Protein AF-A0A349V1K7-F1 (afdb_monomer)

Foldseek 3Di:
DDDPDDPVRVVVVVVCVCPDPVVVVVVVLLVVLCVLCVVLVHDPVVSVVCCVPLVDSQLSVLLSVCVSVVHDPVVNVVSSVVSVCVCVVVVVVCVVVVVVVD

Sequence (102 aa):
MIASASASAVNRLAWRDAIGFPSITLLASMTGFGSLVHESGLPFAMAIAVTVGIWGLPGQLALVEMHVAGLSVFFVILGVALANARFLPMVVAFMPLMNEAR

Nearest PDB structures (foldseek):
  6jpi-assembly1_C  TM=4.139E-01  e=8.568E+00  Pseudomonas aeruginosa PAO1

pLDDT: mean 90.11, std 10.63, range [39.16, 96.94]

Solvent-accessible surface area (backbone atoms only — not comparable to full-atom values): 5875 Å² total; per-residue (Å²): 143,79,79,86,69,54,70,68,58,52,50,54,48,51,53,52,60,58,70,27,71,69,42,54,52,48,53,54,52,52,52,50,50,53,50,50,40,56,74,68,72,47,59,69,68,52,57,52,51,42,46,74,71,61,62,47,62,63,23,47,49,41,38,53,55,33,50,75,70,66,51,54,71,66,57,30,53,52,50,22,49,57,50,49,51,72,50,51,64,59,55,59,68,45,51,63,63,62,60,75,76,109

Mean predicted aligned error: 6.38 Å

Secondary structure (DSSP, 8-state):
------HHHHHHHHHHHHSSHHHHHHHHHHHHHHHHHHHTT--HHHHHHHHHHH--HHHHHHHHHH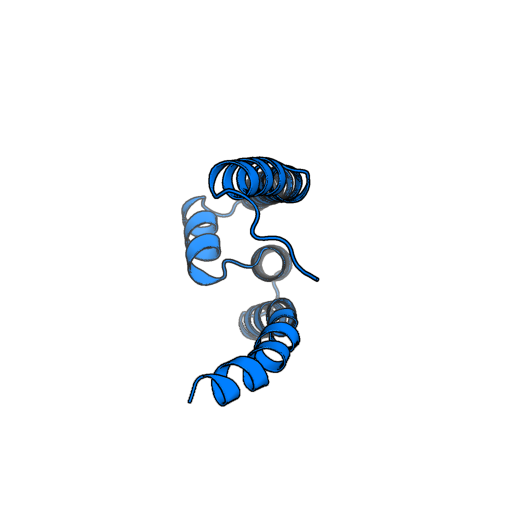HHTT--HHHHHHHHHHHHHTTHHHHHHHHHHHHHT-

Radius of gyration: 18.79 Å; Cα contacts (8 Å, |Δi|>4): 51; chains: 1; bounding box: 49×24×49 Å

Structure (mmCIF, N/CA/C/O backbone):
data_AF-A0A349V1K7-F1
#
_entry.id   AF-A0A349V1K7-F1
#
loop_
_atom_site.group_PDB
_atom_site.id
_atom_site.type_symbol
_atom_site.label_atom_id
_atom_site.label_alt_id
_atom_site.label_comp_id
_atom_site.label_asym_id
_atom_site.label_entity_id
_atom_site.label_seq_id
_atom_site.pdbx_PDB_ins_code
_atom_site.Cartn_x
_atom_site.Cartn_y
_atom_site.Cartn_z
_atom_site.occupancy
_atom_site.B_iso_or_equiv
_atom_site.auth_seq_id
_atom_site.auth_comp_id
_atom_site.auth_asym_id
_atom_site.auth_atom_id
_atom_site.pdbx_PDB_model_num
ATOM 1 N N . MET A 1 1 ? 21.602 -0.960 -31.751 1.00 39.16 1 MET A N 1
ATOM 2 C CA . MET A 1 1 ? 22.808 -0.484 -31.038 1.00 39.16 1 MET A CA 1
ATOM 3 C C . MET A 1 1 ? 22.545 -0.562 -29.534 1.00 39.16 1 MET A C 1
ATOM 5 O O . MET A 1 1 ? 22.335 0.454 -28.895 1.00 39.16 1 MET A O 1
ATOM 9 N N . ILE A 1 2 ? 22.469 -1.771 -28.972 1.00 44.38 2 ILE A N 1
ATOM 10 C CA . ILE A 1 2 ? 22.389 -1.987 -27.520 1.00 44.38 2 ILE A CA 1
ATOM 11 C C . ILE A 1 2 ? 23.522 -2.961 -27.227 1.00 44.38 2 ILE A C 1
ATOM 13 O O . ILE A 1 2 ? 23.456 -4.128 -27.603 1.00 44.38 2 ILE A O 1
ATOM 17 N N . ALA A 1 3 ? 24.627 -2.422 -26.722 1.00 52.94 3 ALA A N 1
ATOM 18 C CA . ALA A 1 3 ? 25.815 -3.194 -26.412 1.00 52.94 3 ALA A CA 1
ATOM 19 C C . ALA A 1 3 ? 25.489 -4.205 -25.306 1.00 52.94 3 ALA A C 1
ATOM 21 O O . ALA A 1 3 ? 24.821 -3.866 -24.329 1.00 52.94 3 ALA A O 1
ATOM 22 N N . SER A 1 4 ? 25.976 -5.433 -25.463 1.00 59.19 4 SER A N 1
ATOM 23 C CA . SER A 1 4 ? 25.958 -6.481 -24.447 1.00 59.19 4 SER A CA 1
ATOM 24 C C . SER A 1 4 ? 26.736 -6.010 -23.214 1.00 59.19 4 SER A C 1
ATOM 26 O O . SER A 1 4 ? 27.955 -6.172 -23.131 1.00 59.19 4 SER A O 1
ATOM 28 N N . ALA A 1 5 ? 26.052 -5.365 -22.271 1.00 64.25 5 ALA A N 1
ATOM 29 C CA . ALA A 1 5 ? 26.636 -5.029 -20.984 1.00 64.25 5 ALA A CA 1
ATOM 30 C C . ALA A 1 5 ? 27.062 -6.329 -20.288 1.00 64.25 5 ALA A C 1
ATOM 32 O O . ALA A 1 5 ? 26.287 -7.281 -20.206 1.00 64.25 5 ALA A O 1
ATOM 33 N N . SER A 1 6 ? 28.304 -6.372 -19.800 1.00 79.69 6 SER A N 1
ATOM 34 C CA . SER A 1 6 ? 28.790 -7.489 -18.987 1.00 79.69 6 SER A CA 1
ATOM 35 C C . SER A 1 6 ? 27.843 -7.709 -17.804 1.00 79.69 6 SER A C 1
ATOM 37 O O . SER A 1 6 ? 27.397 -6.739 -17.187 1.00 79.69 6 SER A O 1
ATOM 39 N N . ALA A 1 7 ? 27.541 -8.966 -17.470 1.00 81.62 7 ALA A N 1
ATOM 40 C CA . ALA A 1 7 ? 26.597 -9.323 -16.406 1.00 81.62 7 ALA A CA 1
ATOM 41 C C . ALA A 1 7 ? 26.905 -8.616 -15.068 1.00 81.62 7 ALA A C 1
ATOM 43 O O . ALA A 1 7 ? 25.998 -8.249 -14.325 1.00 81.62 7 ALA A O 1
ATOM 44 N N . SER A 1 8 ? 28.182 -8.335 -14.789 1.00 83.44 8 SER A N 1
ATOM 45 C CA . SER A 1 8 ? 28.606 -7.582 -13.603 1.00 83.44 8 SER A CA 1
ATOM 46 C C . SER A 1 8 ? 28.174 -6.108 -13.623 1.00 83.44 8 SER A C 1
ATOM 48 O O . SER A 1 8 ? 27.824 -5.556 -12.579 1.00 83.44 8 SER A O 1
ATOM 50 N N . ALA A 1 9 ? 28.151 -5.466 -14.794 1.00 86.88 9 ALA A N 1
ATOM 51 C CA . ALA A 1 9 ? 27.696 -4.088 -14.957 1.00 86.88 9 ALA A CA 1
ATOM 52 C C . ALA A 1 9 ? 26.174 -3.977 -14.786 1.00 86.88 9 ALA A C 1
ATOM 54 O O . ALA A 1 9 ? 25.705 -3.056 -14.116 1.00 86.88 9 ALA A O 1
ATOM 55 N N . VAL A 1 10 ? 25.422 -4.946 -15.322 1.00 88.25 10 VAL A N 1
ATOM 56 C CA . VAL A 1 10 ? 23.964 -5.045 -15.137 1.00 88.25 10 VAL A CA 1
ATOM 57 C C . VAL A 1 10 ? 23.629 -5.272 -13.664 1.00 88.25 10 VAL A C 1
ATOM 59 O O . VAL A 1 10 ? 22.813 -4.539 -13.113 1.00 88.25 10 VAL A O 1
ATOM 62 N N . ASN A 1 11 ? 24.323 -6.195 -12.989 1.00 90.81 11 ASN A N 1
ATOM 63 C CA . ASN A 1 11 ? 24.118 -6.448 -11.560 1.00 90.81 11 ASN A CA 1
ATOM 64 C C . ASN A 1 11 ? 24.387 -5.203 -10.711 1.00 90.81 11 ASN A C 1
ATOM 66 O O . ASN A 1 11 ? 23.616 -4.888 -9.809 1.00 90.81 11 ASN A O 1
ATOM 70 N N . ARG A 1 12 ? 25.462 -4.463 -10.998 1.00 89.44 12 ARG A N 1
ATOM 71 C CA . ARG A 1 12 ? 25.788 -3.239 -10.258 1.00 89.44 12 ARG A CA 1
ATOM 72 C C . ARG A 1 12 ? 24.729 -2.147 -10.437 1.00 89.44 12 ARG A C 1
ATOM 74 O O . ARG A 1 12 ? 24.409 -1.463 -9.468 1.00 89.44 12 ARG 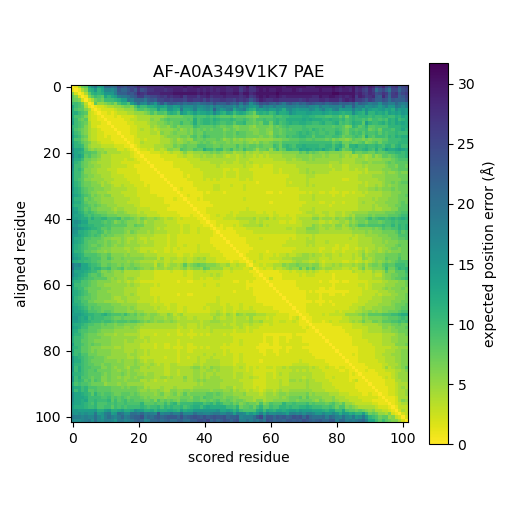A O 1
ATOM 81 N N . LEU A 1 13 ? 24.194 -1.979 -11.647 1.00 89.75 13 LEU A N 1
ATOM 82 C CA . LEU A 1 13 ? 23.101 -1.038 -11.912 1.00 89.75 13 LEU A CA 1
ATOM 83 C C . LEU A 1 13 ? 21.816 -1.472 -11.204 1.00 89.75 13 LEU A C 1
ATOM 85 O O . LEU A 1 13 ? 21.228 -0.665 -10.494 1.00 89.75 13 LEU A O 1
ATOM 89 N N . ALA A 1 14 ? 21.452 -2.753 -11.303 1.00 87.94 14 ALA A N 1
ATOM 90 C CA . ALA A 1 14 ? 20.276 -3.307 -10.640 1.00 87.94 14 ALA A CA 1
ATOM 91 C C . ALA A 1 14 ? 20.320 -3.102 -9.117 1.00 87.94 14 ALA A C 1
ATOM 93 O O . ALA A 1 14 ? 19.338 -2.653 -8.538 1.00 87.94 14 ALA A O 1
ATOM 94 N N . TRP A 1 15 ? 21.464 -3.349 -8.469 1.00 90.25 15 TRP A N 1
ATOM 95 C CA . TRP A 1 15 ? 21.632 -3.096 -7.032 1.00 90.25 15 TRP A CA 1
ATOM 96 C C . TRP A 1 15 ? 21.493 -1.621 -6.665 1.00 90.25 15 TRP A C 1
ATOM 98 O O . TRP A 1 15 ? 20.860 -1.287 -5.664 1.00 90.25 15 TRP A O 1
ATOM 108 N N . ARG A 1 16 ? 22.076 -0.732 -7.473 1.00 88.19 16 ARG A N 1
ATOM 109 C CA . ARG A 1 16 ? 21.982 0.710 -7.243 1.00 88.19 16 ARG A CA 1
ATOM 110 C C . ARG A 1 16 ? 20.546 1.206 -7.391 1.00 88.19 16 ARG A C 1
ATOM 112 O O . ARG A 1 16 ? 20.104 2.012 -6.580 1.00 88.19 16 ARG A O 1
ATOM 119 N N . ASP A 1 17 ? 19.832 0.722 -8.399 1.00 88.31 17 ASP A N 1
ATOM 120 C CA . ASP A 1 17 ? 18.454 1.126 -8.663 1.00 88.31 17 ASP A CA 1
ATOM 121 C C . ASP A 1 17 ? 17.492 0.509 -7.629 1.00 88.31 17 ASP A C 1
ATOM 123 O O . ASP A 1 17 ? 16.561 1.179 -7.185 1.00 88.31 17 ASP A O 1
ATOM 127 N N . ALA A 1 18 ? 17.768 -0.714 -7.156 1.00 87.44 18 ALA A N 1
ATOM 128 C CA . ALA A 1 18 ? 16.993 -1.390 -6.114 1.00 87.44 18 ALA A CA 1
ATOM 129 C C . ALA A 1 18 ? 17.118 -0.739 -4.727 1.00 87.44 18 ALA A C 1
ATOM 131 O O . ALA A 1 18 ? 16.146 -0.738 -3.982 1.00 87.44 18 ALA A O 1
ATOM 132 N N . ILE A 1 19 ? 18.291 -0.198 -4.375 1.00 90.56 19 ILE A N 1
ATOM 133 C CA . ILE A 1 19 ? 18.543 0.497 -3.091 1.00 90.56 19 ILE A CA 1
ATOM 134 C C . ILE A 1 19 ? 18.338 2.021 -3.228 1.00 90.56 19 ILE A C 1
ATOM 136 O O . ILE A 1 19 ? 18.492 2.783 -2.273 1.00 90.56 19 ILE A O 1
ATOM 140 N N . GLY A 1 20 ? 18.005 2.487 -4.431 1.00 89.25 20 GLY A N 1
ATOM 141 C CA . GLY A 1 20 ? 17.854 3.898 -4.735 1.00 89.25 20 GLY A CA 1
ATOM 142 C C . GLY A 1 20 ? 16.655 4.557 -4.048 1.00 89.25 20 GLY A C 1
ATOM 143 O O . GLY A 1 20 ? 16.022 4.058 -3.122 1.00 89.25 20 GLY A O 1
ATOM 144 N N . PHE A 1 21 ? 16.298 5.729 -4.555 1.00 91.44 21 PHE A N 1
ATOM 145 C CA . PHE A 1 21 ? 15.185 6.518 -4.032 1.00 91.44 21 PHE A CA 1
ATOM 146 C C . PHE A 1 21 ? 13.839 5.756 -3.900 1.00 91.44 21 PHE A C 1
ATOM 148 O O . PHE A 1 21 ? 13.142 5.961 -2.899 1.00 91.44 21 PHE A O 1
ATOM 155 N N . PRO A 1 22 ? 13.456 4.847 -4.826 1.00 89.50 22 PRO A N 1
ATOM 156 C CA . PRO A 1 22 ? 12.194 4.112 -4.717 1.00 89.50 22 PRO A CA 1
ATOM 157 C C . PRO A 1 22 ? 12.083 3.221 -3.470 1.00 89.50 22 PRO A C 1
ATOM 159 O O . PRO A 1 22 ? 11.013 3.144 -2.871 1.00 89.50 22 PRO A O 1
ATOM 162 N N . SER A 1 23 ? 13.164 2.570 -3.033 1.00 91.69 23 SER A N 1
ATOM 163 C CA . SER A 1 23 ? 13.116 1.702 -1.848 1.00 91.69 23 SER A CA 1
ATOM 164 C C . SER A 1 23 ? 13.043 2.504 -0.553 1.00 91.69 23 SER A C 1
ATOM 166 O O . SER A 1 23 ? 12.306 2.135 0.357 1.00 91.69 23 SER A O 1
ATOM 168 N N . ILE A 1 24 ? 13.769 3.623 -0.473 1.00 94.06 24 ILE A N 1
ATOM 169 C CA . ILE A 1 24 ? 13.752 4.504 0.704 1.00 94.06 24 ILE A CA 1
ATOM 170 C C . ILE A 1 24 ? 12.354 5.092 0.898 1.00 94.06 24 ILE A C 1
ATOM 172 O O . ILE A 1 24 ? 11.815 5.066 2.003 1.00 94.06 24 ILE A O 1
ATOM 176 N N . THR A 1 25 ? 11.750 5.587 -0.183 1.00 94.06 25 THR A N 1
ATOM 177 C CA . THR A 1 25 ? 10.389 6.135 -0.139 1.00 94.06 25 THR A CA 1
ATOM 178 C C . THR A 1 25 ? 9.368 5.069 0.244 1.00 94.06 25 THR A C 1
ATOM 180 O O . THR A 1 25 ? 8.547 5.323 1.121 1.00 94.06 25 THR A O 1
ATOM 183 N N . LEU A 1 26 ? 9.470 3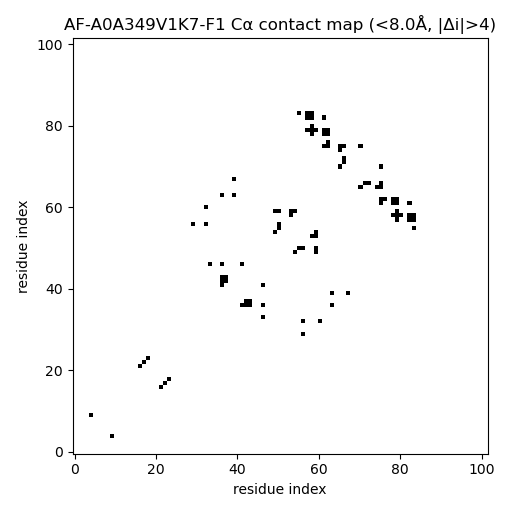.854 -0.307 1.00 92.38 26 LEU A N 1
ATOM 184 C CA . LEU A 1 26 ? 8.618 2.730 0.083 1.00 92.38 26 LEU A CA 1
ATOM 185 C C . LEU A 1 26 ? 8.731 2.404 1.581 1.00 92.38 26 LEU A C 1
ATOM 187 O O . LEU A 1 26 ? 7.708 2.281 2.253 1.00 92.38 26 LEU A O 1
ATOM 191 N N . LEU A 1 27 ? 9.951 2.295 2.118 1.00 93.69 27 LEU A N 1
ATOM 192 C CA . LEU A 1 27 ? 10.183 2.013 3.540 1.00 93.69 27 LEU A CA 1
ATOM 193 C C . LEU A 1 27 ? 9.638 3.121 4.447 1.00 93.69 27 LEU A C 1
ATOM 195 O O . LEU A 1 27 ? 8.996 2.829 5.459 1.00 93.69 27 LEU A O 1
ATOM 199 N N . ALA A 1 28 ? 9.853 4.384 4.075 1.00 95.19 28 ALA A N 1
ATOM 200 C CA . ALA A 1 28 ? 9.318 5.527 4.807 1.00 95.19 28 ALA A CA 1
ATOM 201 C C . ALA A 1 28 ? 7.781 5.507 4.812 1.00 95.19 28 ALA A C 1
ATOM 203 O O . ALA A 1 28 ? 7.161 5.666 5.863 1.00 95.19 28 ALA A O 1
ATOM 204 N N . SER A 1 29 ? 7.157 5.238 3.662 1.00 94.44 29 SER A N 1
ATOM 205 C CA . SER A 1 29 ? 5.701 5.149 3.553 1.00 94.44 29 SER A CA 1
ATOM 206 C C . SER A 1 29 ? 5.111 3.969 4.331 1.00 94.44 29 SER A C 1
ATOM 208 O O . SER A 1 29 ? 4.097 4.136 5.002 1.00 94.44 29 SER A O 1
ATOM 210 N N . MET A 1 30 ? 5.749 2.795 4.295 1.00 94.38 30 MET A N 1
ATOM 211 C CA . MET A 1 30 ? 5.316 1.622 5.068 1.00 94.38 30 MET A CA 1
ATOM 212 C C . MET A 1 30 ? 5.440 1.849 6.577 1.00 94.38 30 MET A C 1
ATOM 214 O O . MET A 1 30 ? 4.547 1.478 7.334 1.00 94.38 30 MET A O 1
ATOM 218 N N . THR A 1 31 ? 6.512 2.512 7.017 1.00 94.88 31 THR A N 1
ATOM 219 C CA . THR A 1 31 ? 6.666 2.927 8.420 1.00 94.88 31 THR A CA 1
ATOM 220 C C . THR A 1 31 ? 5.558 3.899 8.828 1.00 94.88 31 THR A C 1
ATOM 222 O O . THR A 1 31 ? 4.943 3.723 9.878 1.00 94.88 31 THR A O 1
ATOM 225 N N . GLY A 1 32 ? 5.249 4.881 7.973 1.00 94.44 32 GLY A N 1
ATOM 226 C CA . GLY A 1 32 ? 4.143 5.816 8.188 1.00 94.44 32 GLY A CA 1
ATOM 227 C C . GLY A 1 32 ? 2.787 5.114 8.307 1.00 94.44 32 GLY A C 1
ATOM 228 O O . GLY A 1 32 ? 2.019 5.416 9.214 1.00 94.44 32 GLY A O 1
ATOM 229 N N . PHE A 1 33 ? 2.523 4.115 7.463 1.00 95.44 33 PHE A N 1
ATOM 230 C CA . PHE A 1 33 ? 1.326 3.279 7.577 1.00 95.44 33 PHE A CA 1
ATOM 231 C C . PHE A 1 33 ? 1.273 2.517 8.907 1.00 95.44 33 PHE A C 1
ATOM 233 O O . PHE A 1 33 ? 0.233 2.496 9.558 1.00 95.44 33 PHE A O 1
ATOM 240 N N . GLY A 1 34 ? 2.390 1.934 9.349 1.00 93.94 34 GLY A N 1
ATOM 241 C CA . GLY A 1 34 ? 2.467 1.277 10.656 1.00 93.94 34 GLY A CA 1
ATOM 242 C C . GLY A 1 34 ? 2.122 2.221 11.814 1.00 93.94 34 GLY A C 1
ATOM 243 O O . GLY A 1 34 ? 1.351 1.845 12.697 1.00 93.94 34 GLY A O 1
ATOM 244 N N . SER A 1 35 ? 2.633 3.457 11.772 1.00 95.06 35 SER A N 1
ATOM 245 C 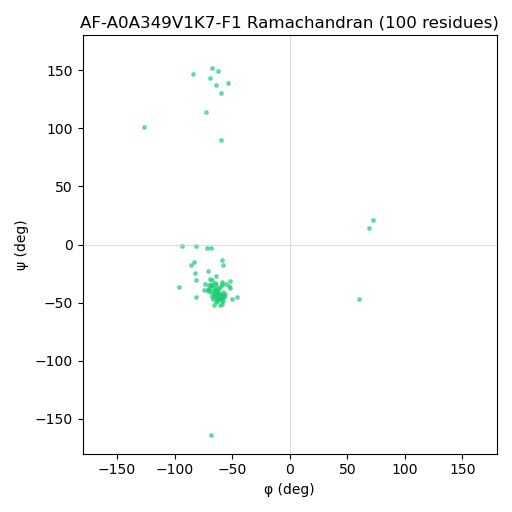CA . SER A 1 35 ? 2.290 4.510 12.738 1.00 95.06 35 SER A CA 1
ATOM 246 C C . SER A 1 35 ? 0.799 4.841 12.709 1.00 95.06 35 SER A C 1
ATOM 248 O O . SER A 1 35 ? 0.163 4.884 13.756 1.00 95.06 35 SER A O 1
ATOM 250 N N . LEU A 1 36 ? 0.221 5.003 11.514 1.00 95.75 36 LEU A N 1
ATOM 251 C CA . LEU A 1 36 ? -1.199 5.305 11.346 1.00 95.75 36 LEU A CA 1
ATOM 252 C C . LEU A 1 36 ? -2.094 4.218 11.949 1.00 95.75 36 LEU A C 1
ATOM 254 O O . LEU A 1 36 ? -3.045 4.528 12.662 1.00 95.75 36 LEU A O 1
ATOM 258 N N . VAL A 1 37 ? -1.803 2.940 11.682 1.00 95.31 37 VAL A N 1
ATOM 259 C CA . VAL A 1 37 ? -2.588 1.831 12.250 1.00 95.31 37 VAL A CA 1
ATOM 260 C C . VAL A 1 37 ? -2.496 1.837 13.777 1.00 95.31 37 VAL A C 1
ATOM 262 O O . VAL A 1 37 ? -3.510 1.632 14.446 1.00 95.31 37 VAL A O 1
ATOM 265 N N . HIS A 1 38 ? -1.304 2.103 14.321 1.00 94.50 38 HIS A N 1
ATOM 266 C CA . HIS A 1 38 ? -1.090 2.195 15.763 1.00 94.50 38 HIS A CA 1
ATOM 267 C C . HIS A 1 38 ? -1.903 3.334 16.397 1.00 94.50 38 HIS A C 1
ATOM 269 O O . HIS A 1 38 ? -2.594 3.105 17.388 1.00 94.50 38 HIS A O 1
ATOM 275 N N . GLU A 1 39 ? -1.882 4.530 15.803 1.00 95.38 39 GLU A N 1
ATOM 276 C CA . GLU A 1 39 ? -2.655 5.691 16.272 1.00 95.38 39 GLU A CA 1
ATOM 277 C C . GLU A 1 39 ? -4.169 5.505 16.108 1.00 95.38 39 GLU A C 1
ATOM 279 O O . GLU A 1 39 ? -4.946 5.972 16.937 1.00 95.38 39 GLU A O 1
ATOM 284 N N . SER A 1 40 ? -4.593 4.754 15.091 1.00 93.31 40 SER A N 1
ATOM 285 C CA . SER A 1 40 ? -6.003 4.421 14.848 1.00 93.31 40 SER A CA 1
ATOM 286 C C . SER A 1 40 ? -6.577 3.415 15.859 1.00 93.31 40 SER A C 1
ATOM 288 O O . SER A 1 40 ? -7.750 3.058 15.771 1.00 93.31 40 SER A O 1
ATOM 290 N N . GLY A 1 41 ? -5.766 2.906 16.796 1.00 92.44 41 GLY A N 1
ATOM 291 C CA . GLY A 1 41 ? -6.183 1.906 17.785 1.00 92.44 41 GLY A CA 1
ATOM 292 C C . GLY A 1 41 ? -6.471 0.522 17.191 1.00 92.44 41 GLY A C 1
ATOM 293 O O . GLY A 1 41 ? -7.071 -0.326 17.854 1.00 92.44 41 GLY A O 1
ATOM 294 N N . LEU A 1 42 ? -6.056 0.278 15.946 1.00 91.94 42 LEU A N 1
ATOM 295 C CA . LEU A 1 42 ? -6.263 -0.990 15.255 1.00 91.94 42 LEU A CA 1
ATOM 296 C C . LEU A 1 42 ? -5.163 -1.997 15.632 1.00 91.94 42 LEU A C 1
ATOM 298 O O . LEU A 1 42 ? -4.010 -1.622 15.864 1.00 91.94 42 LEU A O 1
ATOM 302 N N . PRO 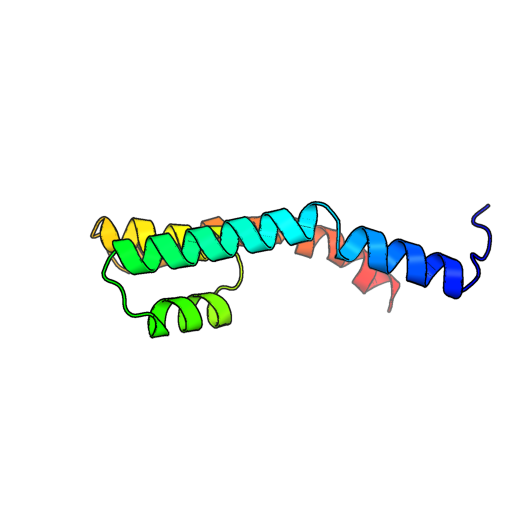A 1 43 ? -5.479 -3.302 15.694 1.00 93.31 43 PRO A N 1
ATOM 303 C CA . PRO A 1 43 ? -4.506 -4.296 16.118 1.00 93.31 43 PRO A CA 1
ATOM 304 C C . PRO A 1 43 ? -3.402 -4.466 15.070 1.00 93.31 43 PRO A C 1
ATOM 306 O O . PRO A 1 43 ? -3.660 -4.506 13.868 1.00 93.31 43 PRO A O 1
ATOM 309 N N . PHE A 1 44 ? -2.168 -4.685 15.526 1.00 91.19 44 PHE A N 1
ATOM 310 C CA . PHE A 1 44 ? -1.015 -4.913 14.645 1.00 91.19 44 PHE A CA 1
ATOM 311 C C . PHE A 1 44 ? -1.225 -6.084 13.665 1.00 91.19 44 PHE A C 1
ATOM 313 O O . PHE A 1 44 ? -0.807 -6.027 12.510 1.00 91.19 44 PHE A O 1
ATOM 320 N N . ALA A 1 45 ? -1.953 -7.122 14.090 1.00 93.81 45 ALA A N 1
ATOM 321 C CA . ALA A 1 45 ? -2.333 -8.235 13.222 1.00 93.81 45 ALA A CA 1
ATOM 322 C C . ALA A 1 45 ? -3.153 -7.784 11.997 1.00 93.81 45 ALA A C 1
ATOM 324 O O . ALA A 1 45 ? -3.003 -8.355 10.919 1.00 93.81 45 ALA A O 1
ATOM 325 N N . MET A 1 46 ? -3.970 -6.733 12.131 1.00 92.31 46 MET A N 1
ATOM 326 C CA . MET A 1 46 ? -4.715 -6.148 11.016 1.00 92.31 46 MET A CA 1
ATOM 327 C C . MET A 1 46 ? -3.781 -5.450 10.026 1.00 92.31 46 MET A C 1
ATOM 329 O O . MET A 1 46 ? -3.958 -5.636 8.826 1.00 92.31 46 MET A O 1
ATOM 333 N N . ALA A 1 47 ? -2.750 -4.730 10.490 1.00 93.12 47 ALA A N 1
ATOM 334 C CA . ALA A 1 47 ? -1.740 -4.141 9.601 1.00 93.12 47 ALA A CA 1
ATOM 335 C C . ALA A 1 47 ? -1.057 -5.214 8.741 1.00 93.12 47 ALA A C 1
ATOM 337 O O . ALA A 1 47 ? -0.919 -5.047 7.527 1.00 93.12 47 ALA A O 1
ATOM 338 N N . ILE A 1 48 ? -0.673 -6.338 9.357 1.00 93.94 48 ILE A N 1
ATOM 339 C CA . ILE A 1 48 ? -0.062 -7.469 8.648 1.00 93.94 48 ILE A CA 1
ATOM 340 C C . ILE A 1 48 ? -1.058 -8.070 7.654 1.00 93.94 48 ILE A C 1
ATOM 342 O O . ILE A 1 48 ? -0.720 -8.236 6.484 1.00 93.94 48 ILE A O 1
ATOM 346 N N . ALA A 1 49 ? -2.288 -8.356 8.088 1.00 93.44 49 ALA A N 1
ATOM 347 C CA . ALA A 1 49 ? -3.315 -8.953 7.236 1.00 93.44 49 ALA A CA 1
ATOM 348 C C . ALA A 1 49 ? -3.627 -8.077 6.013 1.00 93.44 49 ALA A C 1
ATOM 350 O O . ALA A 1 49 ? -3.692 -8.572 4.891 1.00 93.44 49 ALA A O 1
ATOM 351 N N . VAL A 1 50 ? -3.750 -6.765 6.215 1.00 93.81 50 VAL A N 1
ATOM 352 C CA . VAL A 1 50 ? -3.986 -5.784 5.151 1.00 93.81 50 VAL A CA 1
ATOM 353 C C . VAL A 1 50 ? -2.778 -5.673 4.216 1.00 93.81 50 VAL A C 1
ATOM 355 O O . VAL A 1 50 ? -2.952 -5.561 3.007 1.00 93.81 50 VAL A O 1
ATOM 358 N N . THR A 1 51 ? -1.552 -5.762 4.735 1.00 92.94 51 THR A N 1
ATOM 359 C CA . THR A 1 51 ? -0.330 -5.780 3.908 1.00 92.94 51 THR A CA 1
ATOM 360 C C . THR A 1 51 ? -0.226 -7.024 3.046 1.00 92.94 51 THR A C 1
ATOM 362 O O . THR A 1 51 ? 0.051 -6.912 1.856 1.00 92.94 51 THR A O 1
ATOM 365 N N . VAL A 1 52 ? -0.516 -8.198 3.598 1.00 93.12 52 VAL A N 1
ATOM 366 C CA . VAL A 1 52 ? -0.486 -9.451 2.836 1.00 93.12 52 VAL A CA 1
ATOM 367 C C . VAL A 1 52 ? -1.649 -9.530 1.842 1.00 93.12 52 VAL A C 1
ATOM 369 O O . VAL A 1 52 ? -1.466 -10.013 0.730 1.00 93.12 52 VAL A O 1
ATOM 372 N N . GLY A 1 53 ? -2.836 -9.054 2.224 1.00 90.69 53 GLY A N 1
ATOM 373 C CA . GLY A 1 53 ? -4.045 -9.167 1.408 1.00 90.69 53 GLY A CA 1
ATOM 374 C C . GLY A 1 53 ? -4.170 -8.108 0.313 1.00 90.69 53 GLY A C 1
ATOM 375 O O . GLY A 1 53 ? -4.522 -8.436 -0.816 1.00 90.69 53 GLY A O 1
ATOM 376 N N . ILE A 1 54 ? -3.907 -6.837 0.633 1.00 92.12 54 ILE A N 1
ATOM 377 C CA . ILE A 1 54 ? -4.101 -5.713 -0.297 1.00 92.12 54 ILE A CA 1
ATOM 378 C C . ILE A 1 54 ? -2.797 -5.342 -1.003 1.00 92.12 54 ILE A C 1
ATOM 380 O O . ILE A 1 54 ? -2.842 -4.987 -2.180 1.00 92.12 54 ILE A O 1
ATOM 384 N N . TRP A 1 55 ? -1.655 -5.430 -0.309 1.00 87.94 55 TRP A N 1
ATOM 385 C CA . TRP A 1 55 ? -0.301 -5.060 -0.758 1.00 87.94 55 TRP A CA 1
ATOM 386 C C . TRP A 1 55 ? -0.100 -3.585 -1.160 1.00 87.94 55 TRP A C 1
ATOM 388 O O . TRP A 1 55 ? 0.864 -2.943 -0.753 1.00 87.94 55 TRP A O 1
ATOM 398 N N . GLY A 1 56 ? -1.002 -3.013 -1.958 1.00 90.12 56 GLY A N 1
ATOM 399 C CA . GLY A 1 56 ? -0.940 -1.642 -2.440 1.00 90.12 56 GLY A CA 1
ATOM 400 C C . GLY A 1 56 ? -1.251 -0.617 -1.353 1.00 90.12 56 GLY A C 1
ATOM 401 O O . GLY A 1 56 ? -2.405 -0.481 -0.945 1.00 90.12 56 GLY A O 1
ATOM 402 N N . LEU A 1 57 ? -0.244 0.185 -0.987 1.00 93.56 57 LEU A N 1
ATOM 403 C CA . LEU A 1 57 ? -0.344 1.210 0.060 1.00 93.56 57 LEU A CA 1
ATOM 404 C C . LEU A 1 57 ? -1.604 2.095 -0.012 1.00 93.56 57 LEU A C 1
ATOM 406 O O . LEU A 1 57 ? -2.246 2.262 1.020 1.00 93.56 57 LEU A O 1
ATOM 410 N N . PRO A 1 58 ? -2.036 2.630 -1.173 1.00 93.94 58 PRO A N 1
ATOM 411 C CA . PRO A 1 58 ? -3.232 3.474 -1.216 1.00 93.94 58 PRO A CA 1
ATOM 412 C C . PRO A 1 58 ? -4.517 2.737 -0.837 1.00 93.94 58 PRO A C 1
ATOM 414 O O . PRO A 1 58 ? -5.389 3.332 -0.217 1.00 93.94 58 PRO A O 1
ATOM 417 N N . GLY A 1 59 ? -4.629 1.446 -1.166 1.00 95.38 59 GLY A N 1
ATOM 418 C CA . GLY A 1 59 ? -5.755 0.622 -0.730 1.00 95.38 59 GLY A CA 1
ATOM 419 C C . GLY A 1 59 ? -5.710 0.344 0.772 1.00 95.38 59 GLY A C 1
ATOM 420 O O . GLY A 1 59 ? -6.742 0.384 1.430 1.00 95.38 59 GLY A O 1
ATOM 421 N N . GLN A 1 60 ? -4.518 0.121 1.332 1.00 96.25 60 GLN A N 1
ATOM 422 C CA . GLN A 1 60 ? -4.345 -0.052 2.778 1.00 96.25 60 GLN A CA 1
ATOM 423 C C . GLN A 1 60 ? -4.713 1.220 3.552 1.00 96.25 60 GLN A C 1
ATOM 425 O O . GLN A 1 60 ? -5.420 1.150 4.553 1.00 96.25 60 GLN A O 1
ATOM 430 N N . LEU A 1 61 ? -4.268 2.379 3.056 1.00 95.31 61 LEU A N 1
ATOM 431 C CA . LEU A 1 61 ? -4.577 3.687 3.626 1.00 95.31 61 LEU A CA 1
ATOM 432 C C . LEU A 1 61 ? -6.082 3.969 3.555 1.00 95.31 61 LEU A C 1
ATOM 434 O O . LEU A 1 61 ? -6.690 4.285 4.570 1.00 95.31 61 LEU A O 1
ATOM 438 N N . ALA A 1 62 ? -6.702 3.769 2.386 1.00 96.00 62 ALA A N 1
ATOM 439 C CA . ALA A 1 62 ? -8.143 3.940 2.216 1.00 96.00 62 ALA A CA 1
ATOM 440 C C . ALA A 1 62 ? -8.949 3.045 3.167 1.00 96.00 62 ALA A C 1
ATOM 442 O O . ALA A 1 62 ? -9.930 3.506 3.740 1.00 96.00 62 ALA A O 1
ATOM 443 N N . LEU A 1 63 ? -8.527 1.791 3.373 1.00 96.06 63 LEU A N 1
ATOM 444 C CA . LEU A 1 63 ? -9.183 0.885 4.314 1.00 96.06 63 LEU A CA 1
ATOM 445 C C . LEU A 1 63 ? -9.193 1.463 5.729 1.00 96.06 63 LEU A C 1
ATOM 447 O O . LEU A 1 63 ? -10.252 1.510 6.348 1.00 96.06 63 LEU A O 1
ATOM 451 N N . VAL A 1 64 ? -8.030 1.887 6.230 1.00 95.75 64 VAL A N 1
ATOM 452 C CA . VAL A 1 64 ? -7.888 2.392 7.603 1.00 95.75 64 VAL A CA 1
ATOM 453 C C . VAL A 1 64 ? -8.675 3.686 7.781 1.00 95.75 64 VAL A C 1
ATOM 455 O O . VAL A 1 64 ? -9.531 3.754 8.657 1.00 95.75 64 VAL A O 1
ATOM 458 N N . GLU A 1 65 ? -8.465 4.666 6.904 1.00 95.19 65 GLU A N 1
ATOM 459 C CA . GLU A 1 65 ? -9.114 5.980 6.982 1.00 95.19 65 GLU A CA 1
ATOM 460 C C . GLU A 1 65 ? -10.643 5.875 6.903 1.00 95.19 65 GLU A C 1
ATOM 462 O O . GLU A 1 65 ? -11.365 6.458 7.709 1.00 95.19 65 GLU A O 1
ATOM 467 N N . MET A 1 66 ? -11.166 5.082 5.961 1.00 96.31 66 MET A N 1
ATOM 468 C CA . MET A 1 66 ? -12.613 4.917 5.799 1.00 96.31 66 MET A CA 1
ATOM 469 C C . MET A 1 66 ? -13.239 4.123 6.948 1.00 96.31 66 MET A C 1
ATOM 471 O O . MET A 1 66 ? -14.373 4.403 7.340 1.00 96.31 66 MET A O 1
ATOM 475 N N . HIS A 1 67 ? -12.514 3.143 7.490 1.00 94.62 67 HIS A N 1
ATOM 476 C CA . HIS A 1 67 ? -12.969 2.373 8.640 1.00 94.62 67 HIS A CA 1
ATOM 477 C C . HIS A 1 67 ? -13.031 3.238 9.905 1.00 94.62 67 HIS A C 1
ATOM 479 O O . HIS A 1 67 ? -14.046 3.222 10.599 1.00 94.62 67 HIS A O 1
ATOM 485 N N . VAL A 1 68 ? -11.994 4.042 10.163 1.00 94.81 68 VAL A N 1
ATOM 486 C CA . VAL A 1 68 ? -11.949 4.995 11.285 1.00 94.81 68 VAL A CA 1
ATOM 487 C C . VAL A 1 68 ? -13.023 6.077 11.141 1.00 94.81 68 VAL A C 1
ATOM 489 O O . VAL A 1 68 ? -13.656 6.448 12.125 1.00 94.81 68 VAL A O 1
ATOM 492 N N . ALA A 1 69 ? -13.311 6.522 9.915 1.00 95.69 69 ALA A N 1
ATOM 493 C CA . ALA A 1 69 ? -14.407 7.446 9.625 1.00 95.69 69 ALA A CA 1
ATOM 494 C C . ALA A 1 69 ? -15.816 6.844 9.833 1.00 95.69 69 ALA A C 1
ATOM 496 O O . ALA A 1 69 ? -16.812 7.548 9.662 1.00 95.69 69 ALA A O 1
ATOM 497 N N . GLY A 1 70 ? -15.931 5.556 10.179 1.00 94.44 70 GLY A N 1
ATOM 498 C CA . GLY A 1 70 ? -17.210 4.895 10.442 1.00 94.44 70 GLY A CA 1
ATOM 499 C C . GLY A 1 70 ? -18.052 4.645 9.190 1.00 94.44 70 GLY A C 1
ATOM 500 O O . GLY A 1 70 ? -19.270 4.475 9.287 1.00 94.44 70 GLY A O 1
ATOM 501 N N . LEU A 1 71 ? -17.434 4.633 8.004 1.00 96.69 71 LEU A N 1
ATOM 502 C CA . LEU A 1 71 ? -18.139 4.323 6.763 1.00 96.69 71 LEU A CA 1
ATOM 503 C C . LEU A 1 71 ? -18.592 2.860 6.743 1.00 96.69 71 LEU A C 1
ATOM 505 O O . LEU A 1 71 ? -17.973 1.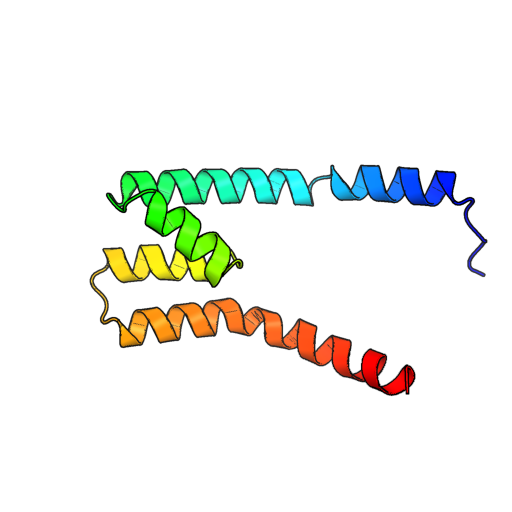973 7.336 1.00 96.69 71 LEU A O 1
ATOM 509 N N . SER A 1 72 ? -19.684 2.591 6.021 1.00 96.12 72 SER A N 1
ATOM 510 C CA . SER A 1 72 ? -20.180 1.222 5.881 1.00 96.12 72 SER A CA 1
ATOM 511 C C . SER A 1 72 ? -19.143 0.333 5.186 1.00 96.12 72 SER A C 1
ATOM 513 O O . SER A 1 72 ? -18.404 0.779 4.305 1.00 96.12 72 SER A O 1
ATOM 515 N N . VAL A 1 73 ? -19.133 -0.957 5.536 1.00 94.75 73 VAL A N 1
ATOM 516 C CA . VAL A 1 73 ? -18.211 -1.953 4.957 1.00 94.75 73 VAL A CA 1
ATOM 517 C C . VAL A 1 73 ? -18.263 -1.952 3.426 1.00 94.75 73 VAL A C 1
ATOM 519 O O . VAL A 1 73 ? -17.234 -2.096 2.771 1.00 94.75 73 VAL A O 1
ATOM 522 N N . PHE A 1 74 ? -19.445 -1.729 2.846 1.00 96.81 74 PHE A N 1
ATOM 523 C CA . PHE A 1 74 ? -19.613 -1.619 1.400 1.00 96.81 74 PHE A CA 1
ATOM 524 C C . PHE A 1 74 ? -18.787 -0.470 0.800 1.00 96.81 74 PHE A C 1
ATOM 526 O O . PHE A 1 74 ? -18.066 -0.681 -0.174 1.00 96.81 74 PHE A O 1
ATOM 533 N N . PHE A 1 75 ? -18.847 0.727 1.392 1.00 96.94 75 PHE A N 1
ATOM 534 C CA . PHE A 1 75 ? -18.080 1.878 0.909 1.00 96.94 75 PHE A CA 1
ATOM 535 C C . PHE A 1 75 ? -16.579 1.709 1.125 1.00 96.94 75 PHE A C 1
ATOM 537 O O . PHE A 1 75 ? -15.808 2.102 0.254 1.00 96.94 75 PHE A O 1
ATOM 544 N N . VAL A 1 76 ? -16.168 1.066 2.223 1.00 96.62 76 VAL A N 1
ATOM 545 C CA . VAL A 1 76 ? -14.759 0.720 2.458 1.00 96.62 76 VAL A CA 1
ATOM 546 C C . VAL A 1 76 ? -14.250 -0.197 1.344 1.00 96.62 76 VAL A C 1
ATOM 548 O O . VAL A 1 76 ? -13.251 0.114 0.701 1.00 96.62 76 VAL A O 1
ATOM 551 N N . ILE A 1 77 ? -14.958 -1.295 1.054 1.00 95.44 77 ILE A N 1
ATOM 552 C CA . ILE A 1 77 ? -14.569 -2.239 -0.007 1.00 95.44 77 ILE A CA 1
ATOM 553 C C . ILE A 1 77 ? -14.501 -1.535 -1.364 1.00 95.44 77 ILE A C 1
ATOM 555 O O . ILE A 1 77 ? -13.525 -1.703 -2.096 1.00 95.44 77 ILE A O 1
ATOM 559 N N . LEU A 1 78 ? -15.509 -0.724 -1.694 1.00 96.81 78 LEU A N 1
ATOM 560 C CA . LEU A 1 78 ? -15.545 0.010 -2.955 1.00 96.81 78 LEU A CA 1
ATOM 561 C C . LEU A 1 78 ? -14.383 1.007 -3.066 1.00 96.81 78 LEU A C 1
ATOM 563 O O . LEU A 1 78 ? -13.715 1.057 -4.098 1.00 96.81 78 LEU A O 1
ATOM 567 N N . GLY A 1 79 ? -14.105 1.766 -2.005 1.00 96.00 79 GLY A N 1
ATOM 568 C CA . GLY A 1 79 ? -13.000 2.722 -1.958 1.00 96.00 79 GLY A CA 1
ATOM 569 C C . GLY A 1 79 ? -11.639 2.050 -2.124 1.00 96.00 79 GLY A C 1
ATOM 570 O O . GLY A 1 79 ? -10.823 2.488 -2.935 1.00 96.00 79 GLY A O 1
ATOM 571 N N . VAL A 1 80 ? -11.421 0.931 -1.431 1.00 96.06 80 VAL A N 1
ATOM 572 C CA . VAL A 1 80 ? -10.206 0.112 -1.552 1.00 96.06 80 VAL A CA 1
ATOM 573 C C . VAL A 1 80 ? -10.052 -0.455 -2.966 1.00 96.06 80 VAL A C 1
ATOM 575 O O . VAL A 1 80 ? -8.951 -0.440 -3.524 1.00 96.06 80 VAL A O 1
ATOM 578 N N . ALA A 1 81 ? -11.138 -0.940 -3.573 1.00 94.62 81 ALA A N 1
ATOM 579 C CA . ALA A 1 81 ? -11.122 -1.459 -4.937 1.00 94.62 81 ALA A CA 1
ATOM 580 C C . ALA A 1 81 ? -10.754 -0.365 -5.950 1.00 94.62 81 ALA A C 1
ATOM 582 O O . ALA A 1 81 ? -9.878 -0.576 -6.786 1.00 94.62 81 ALA A O 1
ATOM 583 N N . LEU A 1 82 ? -11.351 0.826 -5.838 1.00 94.94 82 LEU A N 1
ATOM 584 C CA . LEU A 1 82 ? -11.044 1.973 -6.699 1.00 94.94 82 LEU A CA 1
ATOM 585 C C . LEU A 1 82 ? -9.604 2.469 -6.513 1.00 94.94 82 LEU A C 1
ATOM 587 O O . LEU A 1 82 ? -8.923 2.752 -7.498 1.00 94.94 82 LEU A O 1
ATOM 591 N N . ALA A 1 83 ? -9.103 2.507 -5.276 1.00 94.94 83 ALA A N 1
ATOM 592 C CA . ALA A 1 83 ? -7.711 2.855 -5.000 1.00 94.94 83 ALA A CA 1
ATOM 593 C C . ALA A 1 83 ? -6.730 1.885 -5.683 1.00 94.94 83 ALA A C 1
ATOM 595 O O . ALA A 1 83 ? -5.682 2.308 -6.173 1.00 94.94 83 ALA A O 1
ATOM 596 N N . ASN A 1 84 ? -7.069 0.594 -5.766 1.00 94.38 84 ASN A N 1
ATOM 597 C CA . ASN A 1 84 ? -6.254 -0.415 -6.448 1.00 94.38 84 ASN A CA 1
ATOM 598 C C . ASN A 1 84 ? -6.521 -0.519 -7.956 1.00 94.38 84 ASN A C 1
ATOM 600 O O . ASN A 1 84 ? -5.655 -0.991 -8.691 1.00 94.38 84 ASN A O 1
ATOM 604 N N . ALA A 1 85 ? -7.649 -0.007 -8.456 1.00 94.81 85 ALA A N 1
ATOM 605 C CA . ALA A 1 85 ? -7.947 0.053 -9.888 1.00 94.81 85 ALA A CA 1
ATOM 606 C C . ALA A 1 85 ? -6.887 0.842 -10.684 1.00 94.81 85 ALA A C 1
ATOM 608 O O . ALA A 1 85 ? -6.736 0.642 -11.886 1.00 94.81 85 ALA A O 1
ATOM 609 N N . ARG A 1 86 ? -6.065 1.663 -10.016 1.00 92.19 86 ARG A N 1
ATOM 610 C CA . ARG A 1 86 ? -4.872 2.302 -10.600 1.00 92.19 86 ARG A CA 1
ATOM 611 C C . ARG A 1 86 ? -3.825 1.321 -11.151 1.00 92.19 86 ARG A C 1
ATOM 613 O O . ARG A 1 86 ? -2.923 1.753 -11.859 1.00 92.19 86 ARG A O 1
ATOM 620 N N . PHE A 1 87 ? -3.914 0.029 -10.829 1.00 92.81 87 PHE A N 1
ATOM 621 C CA . PHE A 1 87 ? -3.079 -1.016 -11.429 1.00 92.81 87 PHE A CA 1
ATOM 622 C C . PHE A 1 87 ? -3.612 -1.511 -12.781 1.00 92.81 87 PHE A C 1
ATOM 624 O O . PHE A 1 87 ? -2.859 -2.119 -13.539 1.00 92.81 87 PHE A O 1
ATOM 631 N N . LEU A 1 88 ? -4.868 -1.216 -13.139 1.00 95.12 88 LEU A N 1
ATOM 632 C CA . LEU A 1 88 ? -5.452 -1.626 -14.420 1.00 95.12 88 LEU A CA 1
ATOM 633 C C . LEU A 1 88 ? -4.645 -1.139 -15.637 1.00 95.12 88 LEU A C 1
ATOM 635 O O . LEU A 1 88 ? -4.403 -1.959 -16.520 1.00 95.12 88 LEU A O 1
ATOM 639 N N . PRO A 1 89 ? -4.142 0.114 -15.700 1.00 93.88 89 PRO A N 1
ATOM 640 C CA . PRO A 1 89 ? -3.283 0.543 -16.802 1.00 93.88 89 PRO A CA 1
ATOM 641 C C . PRO A 1 89 ? -2.010 -0.299 -16.942 1.00 93.88 89 PRO A C 1
ATOM 643 O O . PRO A 1 89 ? -1.575 -0.547 -18.062 1.00 93.88 89 PRO A O 1
ATOM 646 N N . MET A 1 90 ? -1.433 -0.781 -15.832 1.00 95.44 90 MET A N 1
ATOM 647 C CA . MET A 1 90 ? -0.257 -1.660 -15.873 1.00 95.44 90 MET A CA 1
ATOM 648 C C . MET A 1 90 ? -0.607 -3.022 -16.479 1.00 95.44 90 MET A C 1
ATOM 650 O O . MET A 1 90 ? 0.134 -3.523 -17.319 1.00 95.44 90 MET A O 1
ATOM 654 N N . VAL A 1 91 ? -1.758 -3.591 -16.106 1.00 93.69 91 VAL A N 1
ATOM 655 C CA . VAL A 1 91 ? -2.259 -4.848 -16.688 1.00 93.69 91 VAL A CA 1
ATOM 656 C C . VAL A 1 91 ? -2.522 -4.681 -18.185 1.00 93.69 91 VAL A C 1
ATOM 658 O O . VAL A 1 91 ? -2.097 -5.510 -18.986 1.00 93.69 91 VAL A O 1
ATOM 661 N N . VAL A 1 92 ? -3.172 -3.584 -18.580 1.00 95.38 92 VAL A N 1
ATOM 662 C CA . VAL A 1 92 ? -3.477 -3.289 -19.986 1.00 95.38 92 VAL A CA 1
ATOM 663 C C . VAL A 1 92 ? -2.204 -3.093 -20.810 1.00 95.38 92 VAL A C 1
ATOM 665 O O . VAL A 1 92 ? -2.108 -3.640 -21.905 1.00 95.38 92 VAL A O 1
ATOM 668 N N . ALA A 1 93 ? -1.208 -2.380 -20.279 1.00 95.00 93 ALA A N 1
ATOM 669 C CA . ALA A 1 93 ? 0.081 -2.188 -20.944 1.00 95.00 93 ALA A CA 1
ATOM 670 C C . ALA A 1 93 ? 0.865 -3.500 -21.124 1.00 95.00 93 ALA A C 1
ATOM 672 O O . ALA A 1 93 ? 1.661 -3.617 -2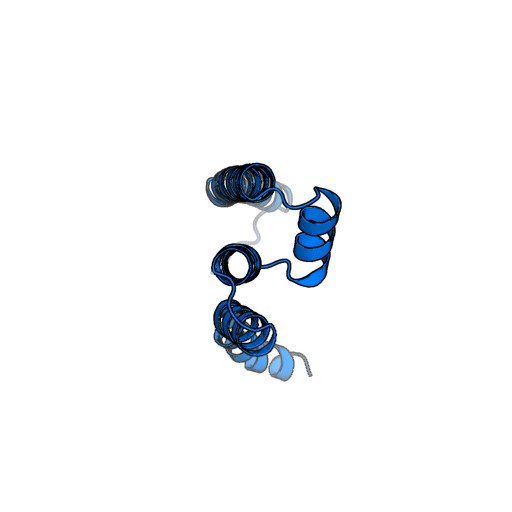2.053 1.00 95.00 93 ALA A O 1
ATOM 673 N N . PHE A 1 94 ? 0.634 -4.490 -20.258 1.00 93.00 94 PHE A N 1
ATOM 674 C CA . PHE A 1 94 ? 1.298 -5.790 -20.324 1.00 93.00 94 PHE A CA 1
ATOM 675 C C . PHE A 1 94 ? 0.645 -6.766 -21.320 1.00 93.00 94 PHE A C 1
ATOM 677 O O . PHE A 1 94 ? 1.328 -7.638 -21.852 1.00 93.00 94 PHE A O 1
ATOM 684 N N . MET A 1 95 ? -0.648 -6.605 -21.633 1.00 94.19 95 MET A N 1
ATOM 685 C CA . MET A 1 95 ? -1.372 -7.477 -22.573 1.00 94.19 95 MET A CA 1
ATOM 686 C C . MET A 1 95 ? -0.683 -7.708 -23.936 1.00 94.19 95 MET A C 1
ATOM 688 O O . MET A 1 95 ? -0.612 -8.870 -24.341 1.00 94.19 95 MET A O 1
ATOM 692 N N . PRO A 1 96 ? -0.157 -6.693 -24.660 1.00 91.56 96 PRO A N 1
ATOM 693 C CA . PRO A 1 96 ? 0.507 -6.936 -25.945 1.00 91.56 96 PRO A CA 1
ATOM 694 C C . PRO A 1 96 ? 1.758 -7.819 -25.816 1.00 91.56 96 PRO A C 1
ATOM 696 O O . PRO A 1 96 ? 1.955 -8.711 -26.637 1.00 91.56 96 PRO A O 1
ATOM 699 N N . LEU A 1 97 ? 2.544 -7.649 -24.747 1.00 92.00 97 LEU A N 1
ATOM 700 C CA . LEU A 1 97 ? 3.762 -8.434 -24.499 1.00 92.00 97 LEU A CA 1
ATOM 701 C C . LEU A 1 97 ? 3.459 -9.918 -24.258 1.00 92.00 97 LEU A C 1
ATOM 703 O O . LEU A 1 97 ? 4.238 -10.787 -24.638 1.00 92.00 97 LEU A O 1
ATOM 707 N N . MET A 1 98 ? 2.314 -10.223 -23.642 1.00 88.69 98 MET A N 1
ATOM 708 C CA . MET A 1 98 ? 1.868 -11.606 -23.455 1.00 88.69 98 MET A CA 1
ATOM 709 C C . MET A 1 98 ? 1.459 -12.270 -24.771 1.00 88.69 98 MET A C 1
ATOM 711 O O . MET A 1 98 ? 1.571 -13.487 -24.899 1.00 88.69 98 MET A O 1
ATOM 715 N N . ASN A 1 99 ? 0.965 -11.482 -25.728 1.00 85.62 99 ASN A N 1
ATOM 716 C CA . ASN A 1 99 ? 0.489 -11.984 -27.010 1.00 85.62 99 ASN A CA 1
ATOM 717 C C . ASN A 1 99 ? 1.641 -12.226 -28.001 1.00 85.62 99 ASN A C 1
ATOM 719 O O . ASN A 1 99 ? 1.551 -13.140 -28.806 1.00 85.62 99 ASN A O 1
ATOM 723 N N . GLU A 1 100 ? 2.729 -11.453 -27.914 1.00 77.88 100 GLU A N 1
ATOM 724 C CA . GLU A 1 100 ? 3.960 -11.665 -28.701 1.00 77.88 100 GLU A CA 1
ATOM 725 C C . GLU A 1 100 ? 4.764 -12.900 -28.259 1.00 77.88 100 GLU A C 1
ATOM 727 O O . GLU A 1 100 ? 5.554 -13.437 -29.030 1.00 77.88 100 GLU A O 1
AT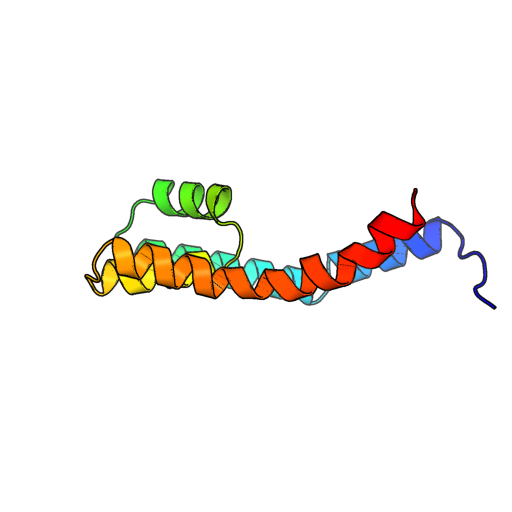OM 732 N N . ALA A 1 101 ? 4.577 -13.357 -27.017 1.00 63.53 101 ALA A N 1
ATOM 733 C CA . ALA A 1 101 ? 5.260 -14.529 -26.470 1.00 63.53 101 ALA A CA 1
ATOM 734 C C . ALA A 1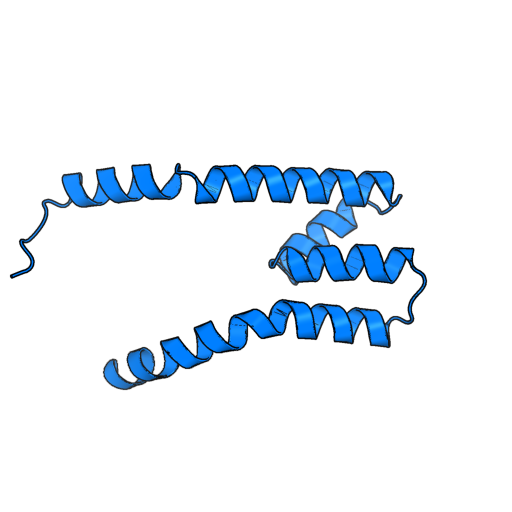 101 ? 4.613 -15.877 -26.865 1.00 63.53 101 ALA A C 1
ATOM 736 O O . ALA A 1 101 ? 5.110 -16.928 -26.449 1.00 63.53 101 ALA A O 1
ATOM 737 N N . ARG A 1 102 ? 3.507 -15.859 -27.621 1.00 55.59 102 ARG A N 1
ATOM 738 C CA . ARG A 1 102 ? 2.787 -17.036 -28.131 1.00 55.59 102 ARG A CA 1
ATOM 739 C C . ARG A 1 102 ? 3.025 -17.206 -29.628 1.00 55.59 102 ARG A C 1
ATOM 741 O O . ARG A 1 102 ? 3.133 -18.381 -30.042 1.00 55.59 102 ARG A O 1
#